Protein AF-A0A965VTI0-F1 (afdb_monomer)

Solvent-accessible surface area (backbone atoms only — not comparable to full-atom values): 6064 Å² total; per-residue (Å²): 140,81,87,77,82,78,80,76,79,80,75,78,76,59,44,79,45,72,89,42,70,71,53,34,69,56,39,78,52,67,41,80,48,33,55,53,8,39,20,62,55,63,72,42,64,60,92,58,53,39,85,72,47,49,46,70,43,72,43,95,88,67,45,79,41,38,29,42,35,29,43,39,95,89,46,78,34,48,21,36,52,74,44,33,38,37,64,101,55,35,27,32,46,36,31,49,40,98,86,63,65,20,37,20,91

Sequence (105 aa):
MLWGTLFAQARTQPEMLFVTKENCALIRGYSKHDIAGVSREFNLPVSKIRYVRAEWGRGQEGFEQCNLVFSTPQGNKSCKVFNIMKDEFVFAFAVPIPGNHAICN

Mean predicted aligned error: 8.3 Å

Foldseek 3Di:
DDDDDDPPPPQDFWDKDDFDQVLQQQADEEDPLQLVQQCVQVVHPSVQKAWDGWHFDAAPVRDTFIWTWIQGPVGIAIFTFDIWTDDVGIYTYTAHRPPRGGGRD

pLDDT: mean 79.96, std 15.98, range [37.59, 96.12]

Structure (mmCIF, N/CA/C/O backbone):
data_AF-A0A965VTI0-F1
#
_entry.id   AF-A0A965VTI0-F1
#
loop_
_atom_site.group_PDB
_atom_site.id
_atom_site.type_symbol
_atom_site.label_atom_id
_atom_site.label_alt_id
_atom_site.label_comp_id
_atom_site.label_asym_id
_atom_site.label_entity_id
_atom_site.label_seq_id
_atom_site.pdbx_PDB_ins_code
_atom_site.Cartn_x
_atom_site.Cartn_y
_atom_site.Cartn_z
_atom_site.occupancy
_atom_site.B_iso_or_equiv
_atom_site.auth_seq_id
_atom_site.auth_comp_id
_atom_site.auth_asym_id
_atom_site.auth_atom_id
_atom_site.pdbx_PDB_model_num
ATOM 1 N N . MET A 1 1 ? 0.622 -51.577 -10.587 1.00 38.12 1 MET A N 1
ATOM 2 C CA . MET A 1 1 ? 1.499 -50.430 -10.268 1.00 38.12 1 MET A CA 1
ATOM 3 C C . MET A 1 1 ? 1.250 -49.362 -11.322 1.00 38.12 1 MET A C 1
ATOM 5 O O . MET A 1 1 ? 1.643 -49.568 -12.458 1.00 38.12 1 MET A O 1
ATOM 9 N N . LEU A 1 2 ? 0.527 -48.289 -10.997 1.00 40.19 2 LEU A N 1
ATOM 10 C CA . LEU A 1 2 ? 0.332 -47.141 -11.890 1.00 40.19 2 LEU A CA 1
ATOM 11 C C . LEU A 1 2 ? 0.715 -45.896 -11.094 1.00 40.19 2 LEU A C 1
ATOM 13 O O . LEU A 1 2 ? -0.008 -45.478 -10.194 1.00 40.19 2 LEU A O 1
ATOM 17 N N . TRP A 1 3 ? 1.908 -45.378 -11.369 1.00 47.22 3 TRP A N 1
ATOM 18 C CA . TRP A 1 3 ? 2.354 -44.086 -10.866 1.00 47.22 3 TRP A CA 1
ATOM 19 C C . TRP A 1 3 ? 1.666 -43.002 -11.696 1.00 47.22 3 TRP A C 1
ATOM 21 O O . TRP A 1 3 ? 1.951 -42.851 -12.880 1.00 47.22 3 TRP A O 1
ATOM 31 N N . GLY A 1 4 ? 0.729 -42.284 -11.079 1.00 48.50 4 GLY A N 1
ATOM 32 C CA . GLY A 1 4 ? 0.181 -41.054 -11.637 1.00 48.50 4 GLY A CA 1
ATOM 33 C C . GLY A 1 4 ? 1.209 -39.938 -11.495 1.00 48.50 4 GLY A C 1
ATOM 34 O O . GLY A 1 4 ? 1.619 -39.599 -10.386 1.00 48.50 4 GLY A O 1
ATOM 35 N N . THR A 1 5 ? 1.651 -39.391 -12.620 1.00 54.75 5 THR A N 1
ATOM 36 C CA . THR A 1 5 ? 2.565 -38.254 -12.698 1.00 54.75 5 THR A CA 1
ATOM 37 C C . THR A 1 5 ? 1.893 -37.023 -12.088 1.00 54.75 5 THR A C 1
ATOM 39 O O . THR A 1 5 ? 0.938 -36.479 -12.640 1.00 54.75 5 THR A O 1
ATOM 42 N N . LEU A 1 6 ? 2.385 -36.578 -10.931 1.00 53.41 6 LEU A N 1
ATOM 43 C CA . LEU A 1 6 ? 2.074 -35.266 -10.371 1.00 53.41 6 LEU A CA 1
ATOM 44 C C . LEU A 1 6 ? 2.698 -34.205 -11.286 1.00 53.41 6 LEU A C 1
ATOM 46 O O . LEU A 1 6 ? 3.910 -34.001 -11.268 1.00 53.41 6 LEU A O 1
ATOM 50 N N . PHE A 1 7 ? 1.878 -33.530 -12.093 1.00 54.50 7 PHE A N 1
ATOM 51 C CA . PHE A 1 7 ? 2.284 -32.286 -12.739 1.00 54.50 7 PHE A CA 1
ATOM 52 C C . PHE A 1 7 ? 2.520 -31.240 -11.644 1.00 54.50 7 PHE A C 1
ATOM 54 O O . PHE A 1 7 ? 1.581 -30.653 -11.107 1.00 54.50 7 PHE A O 1
ATOM 61 N N . ALA A 1 8 ? 3.782 -31.025 -11.279 1.00 57.66 8 ALA A N 1
ATOM 62 C CA . ALA A 1 8 ? 4.170 -29.880 -10.474 1.00 57.66 8 ALA A CA 1
ATOM 63 C C . ALA A 1 8 ? 3.987 -28.623 -11.335 1.00 57.66 8 ALA A C 1
ATOM 65 O O . ALA A 1 8 ? 4.790 -28.346 -12.222 1.00 57.66 8 ALA A O 1
ATOM 66 N N . GLN A 1 9 ? 2.904 -27.879 -11.106 1.00 58.34 9 GLN A N 1
ATOM 67 C CA . GLN A 1 9 ? 2.719 -26.562 -11.706 1.00 58.34 9 GLN A CA 1
ATOM 68 C C . GLN A 1 9 ? 3.858 -25.659 -11.217 1.00 58.34 9 GLN A C 1
ATOM 70 O O . GLN A 1 9 ? 3.908 -25.295 -10.039 1.00 58.34 9 GLN A O 1
ATOM 75 N N . ALA A 1 10 ? 4.807 -25.352 -12.104 1.00 59.59 10 ALA A N 1
ATOM 76 C CA . ALA A 1 10 ? 5.904 -24.444 -11.812 1.00 59.59 10 ALA A CA 1
ATOM 77 C C . ALA A 1 10 ? 5.314 -23.066 -11.490 1.00 59.59 10 ALA A C 1
ATOM 79 O O . ALA A 1 10 ? 4.812 -22.374 -12.372 1.00 59.59 10 ALA A O 1
ATOM 80 N N . ARG A 1 11 ? 5.324 -22.681 -10.210 1.00 61.78 11 ARG A N 1
ATOM 81 C CA . ARG A 1 11 ? 4.958 -21.323 -9.803 1.00 61.78 11 ARG A CA 1
ATOM 82 C C . ARG A 1 11 ? 6.022 -20.384 -10.359 1.00 61.78 11 ARG A C 1
ATOM 84 O O . ARG A 1 11 ? 7.182 -20.478 -9.959 1.00 61.78 11 ARG A O 1
ATOM 91 N N . THR A 1 12 ? 5.643 -19.512 -11.286 1.00 67.69 12 THR A N 1
ATOM 92 C CA . THR A 1 12 ? 6.495 -18.403 -11.719 1.00 67.69 12 THR A CA 1
ATOM 93 C C . THR A 1 12 ? 6.874 -17.584 -10.492 1.00 67.69 12 THR A C 1
ATOM 95 O O . THR A 1 12 ? 6.005 -17.218 -9.699 1.00 67.69 12 THR A O 1
ATOM 98 N N . GLN A 1 13 ? 8.170 -17.344 -10.294 1.00 75.88 13 GLN A N 1
ATOM 99 C CA . GLN A 1 13 ? 8.609 -16.468 -9.213 1.00 75.88 13 GLN A CA 1
ATOM 100 C C . GLN A 1 13 ? 8.090 -15.051 -9.491 1.00 75.88 13 GLN A C 1
ATOM 102 O O . GLN A 1 13 ? 8.209 -14.600 -10.632 1.00 75.88 13 GLN A O 1
ATOM 107 N N . PRO A 1 14 ? 7.513 -14.358 -8.494 1.00 82.56 14 PRO A N 1
ATOM 108 C CA . PRO A 1 14 ? 7.063 -12.988 -8.684 1.00 82.56 14 PRO A CA 1
ATOM 109 C C . PRO A 1 14 ? 8.236 -12.085 -9.086 1.00 82.56 14 PRO A C 1
ATOM 111 O O . PRO A 1 14 ? 9.301 -12.122 -8.467 1.00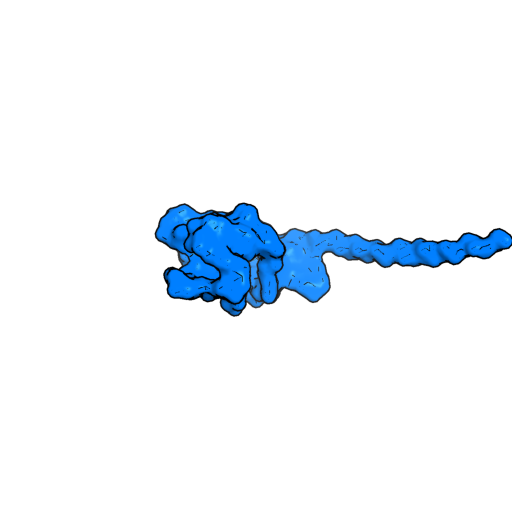 82.56 14 PRO A O 1
ATOM 114 N N . GLU A 1 15 ? 8.032 -11.269 -10.115 1.00 91.38 15 GLU A N 1
ATOM 115 C CA . GLU A 1 15 ? 8.986 -10.264 -10.577 1.00 91.38 15 GLU A CA 1
ATOM 116 C C . GLU A 1 15 ? 9.020 -9.100 -9.581 1.00 91.38 15 GLU A C 1
ATOM 118 O O . GLU A 1 15 ? 7.975 -8.583 -9.181 1.00 91.38 15 GLU A O 1
ATOM 123 N N . MET A 1 16 ? 10.215 -8.668 -9.178 1.00 92.88 16 MET A N 1
ATOM 124 C CA . MET A 1 16 ? 10.373 -7.463 -8.368 1.00 92.88 16 MET A CA 1
ATOM 125 C C . MET A 1 16 ? 10.458 -6.238 -9.281 1.00 92.88 16 MET A C 1
ATOM 127 O O . MET A 1 16 ? 11.367 -6.130 -10.101 1.00 92.88 16 MET A O 1
ATOM 131 N N . LEU A 1 17 ? 9.528 -5.301 -9.117 1.00 92.88 17 LEU A N 1
ATOM 132 C CA . LEU A 1 17 ? 9.509 -4.033 -9.838 1.00 92.88 17 LEU A CA 1
ATOM 133 C C . LEU A 1 17 ? 10.168 -2.928 -9.009 1.00 92.88 17 LEU A C 1
ATOM 135 O O . LEU A 1 17 ? 9.988 -2.845 -7.791 1.00 92.88 17 LEU A O 1
ATOM 139 N N . PHE A 1 18 ? 10.867 -2.016 -9.687 1.00 91.75 18 PHE A N 1
ATOM 140 C CA . PHE A 1 18 ? 11.363 -0.791 -9.060 1.00 91.75 18 PHE A CA 1
ATOM 141 C C . PHE A 1 18 ? 10.206 0.062 -8.528 1.00 91.75 18 PHE A C 1
ATOM 143 O O . PHE A 1 18 ? 9.163 0.192 -9.175 1.00 91.75 18 PHE A O 1
ATOM 150 N N . VAL A 1 19 ? 10.407 0.700 -7.373 1.00 91.00 19 VAL A N 1
ATOM 151 C CA . VAL A 1 19 ? 9.428 1.625 -6.787 1.00 91.00 19 VAL A CA 1
ATOM 152 C C . VAL A 1 19 ? 9.478 2.959 -7.534 1.00 91.00 19 VAL A C 1
ATOM 154 O O . VAL A 1 19 ? 10.189 3.883 -7.150 1.00 91.00 19 VAL A O 1
ATOM 157 N N . THR A 1 20 ? 8.717 3.050 -8.623 1.00 94.12 20 THR A N 1
ATOM 158 C CA . THR A 1 20 ? 8.502 4.282 -9.396 1.00 94.12 20 THR A CA 1
ATOM 159 C C . THR A 1 20 ? 7.045 4.724 -9.309 1.00 94.12 20 THR A C 1
ATOM 161 O O . THR A 1 20 ? 6.176 3.970 -8.856 1.00 94.12 20 THR A O 1
ATOM 164 N N . LYS A 1 21 ? 6.754 5.945 -9.769 1.00 94.50 21 LYS A N 1
ATOM 165 C CA . LYS A 1 21 ? 5.388 6.474 -9.831 1.00 94.50 21 LYS A CA 1
ATOM 166 C C . LYS A 1 21 ? 4.476 5.597 -10.688 1.00 94.50 21 LYS A C 1
ATOM 168 O O . LYS A 1 21 ? 3.344 5.318 -10.297 1.00 94.50 21 LYS A O 1
ATOM 173 N N . GLU A 1 22 ? 4.986 5.133 -11.820 1.00 96.12 22 GLU A N 1
ATOM 174 C CA . GLU A 1 22 ? 4.269 4.294 -12.778 1.00 96.12 22 GLU A CA 1
ATOM 175 C C . GLU A 1 22 ? 3.938 2.939 -12.150 1.00 96.12 22 GLU A C 1
ATOM 177 O O . GLU A 1 22 ? 2.779 2.529 -12.144 1.00 96.12 22 GLU A O 1
ATOM 182 N N . ASN A 1 23 ? 4.927 2.283 -11.533 1.00 95.81 23 ASN A N 1
ATOM 183 C CA . ASN A 1 23 ? 4.723 0.983 -10.896 1.00 95.81 23 ASN A CA 1
ATOM 184 C C . ASN A 1 23 ? 3.832 1.079 -9.649 1.00 95.81 23 ASN A C 1
ATOM 186 O O . ASN A 1 23 ? 3.034 0.178 -9.395 1.00 95.81 23 ASN A O 1
ATOM 190 N N . CYS A 1 24 ? 3.889 2.188 -8.905 1.00 95.06 24 CYS A N 1
ATOM 191 C CA . CYS A 1 24 ? 2.999 2.439 -7.771 1.00 95.06 24 CYS A CA 1
ATOM 192 C C . CYS A 1 24 ? 1.516 2.416 -8.182 1.00 95.06 24 CYS A C 1
ATOM 194 O O . CYS A 1 24 ? 0.677 1.847 -7.484 1.00 95.06 24 CYS A O 1
ATOM 196 N N . ALA A 1 25 ? 1.193 2.977 -9.352 1.00 95.44 25 ALA A N 1
ATOM 197 C CA . ALA A 1 25 ? -0.169 3.005 -9.882 1.00 95.44 25 ALA A CA 1
ATOM 198 C C . ALA A 1 25 ? -0.689 1.622 -10.320 1.00 95.44 25 ALA A C 1
ATOM 200 O O . ALA A 1 25 ? -1.899 1.449 -10.507 1.00 95.44 25 ALA A O 1
ATOM 201 N N . LEU A 1 26 ? 0.196 0.631 -10.479 1.00 95.25 26 LEU A N 1
ATOM 202 C CA . LEU A 1 26 ? -0.174 -0.742 -10.828 1.00 95.25 26 LEU A CA 1
ATOM 203 C C . LEU A 1 26 ? -0.615 -1.561 -9.616 1.00 95.25 26 LEU A C 1
ATOM 205 O O . LEU A 1 26 ? -1.334 -2.538 -9.796 1.00 95.25 26 LEU A O 1
ATOM 209 N N . ILE A 1 27 ? -0.236 -1.163 -8.399 1.00 94.69 27 ILE A N 1
ATOM 210 C CA . ILE A 1 27 ? -0.555 -1.905 -7.179 1.00 94.69 27 ILE A CA 1
ATOM 211 C C . ILE A 1 27 ? -2.079 -2.029 -7.023 1.00 94.69 27 ILE A C 1
ATOM 213 O O . ILE A 1 27 ? -2.831 -1.056 -7.142 1.00 94.69 27 ILE A O 1
ATOM 217 N N . ARG A 1 28 ? -2.541 -3.254 -6.766 1.00 92.19 28 ARG A N 1
ATOM 218 C CA . ARG A 1 28 ? -3.954 -3.591 -6.521 1.00 92.19 28 ARG A CA 1
ATOM 219 C C . ARG A 1 28 ? -4.195 -4.191 -5.145 1.00 92.19 28 ARG A C 1
ATOM 221 O O . ARG A 1 28 ? -5.345 -4.372 -4.757 1.00 92.19 28 ARG A O 1
ATOM 228 N N . GLY A 1 29 ? -3.133 -4.481 -4.405 1.00 90.06 29 GLY A N 1
ATOM 229 C CA . GLY A 1 29 ? -3.245 -5.075 -3.089 1.00 90.06 29 GLY A CA 1
ATOM 230 C C . GLY A 1 29 ? -1.977 -4.950 -2.266 1.00 90.06 29 GLY A C 1
ATOM 231 O O . GLY A 1 29 ? -1.045 -4.216 -2.593 1.00 90.06 29 GLY A O 1
ATOM 232 N N . TYR A 1 30 ? -1.991 -5.680 -1.166 1.00 87.69 30 TYR A N 1
ATOM 233 C CA . TYR A 1 30 ? -1.016 -5.617 -0.094 1.00 87.69 30 TYR A CA 1
ATOM 234 C C . TYR A 1 30 ? -0.722 -7.040 0.385 1.00 87.69 30 TYR A C 1
ATOM 236 O O . TYR A 1 30 ? -1.515 -7.963 0.176 1.00 87.69 30 TYR A O 1
ATOM 244 N N . SER A 1 31 ? 0.417 -7.224 1.032 1.00 82.25 31 SER A N 1
ATOM 245 C CA . SER A 1 31 ? 0.770 -8.466 1.704 1.00 82.25 31 SER A CA 1
ATOM 246 C C . SER A 1 31 ? -0.073 -8.659 2.964 1.00 82.25 31 SER A C 1
ATOM 248 O O . SER A 1 31 ? -0.344 -7.715 3.700 1.00 82.25 31 SER A O 1
ATOM 250 N N . LYS A 1 32 ? -0.403 -9.909 3.314 1.00 76.56 32 LYS A N 1
ATOM 251 C CA . LYS A 1 32 ? -1.055 -10.241 4.600 1.00 76.56 32 LYS A CA 1
ATOM 252 C C . LYS A 1 32 ? -0.333 -9.654 5.827 1.00 76.56 32 LYS A C 1
ATOM 254 O O . LYS A 1 32 ? -0.959 -9.452 6.864 1.00 76.56 32 LYS A O 1
ATOM 259 N N . HIS A 1 33 ? 0.971 -9.406 5.715 1.00 79.88 33 HIS A N 1
ATOM 260 C CA . HIS A 1 33 ? 1.782 -8.815 6.777 1.00 79.88 33 HIS A CA 1
ATOM 261 C C . HIS A 1 33 ? 1.513 -7.313 6.938 1.00 79.88 33 HIS A C 1
ATOM 263 O O . HIS A 1 33 ? 1.462 -6.829 8.064 1.00 79.88 33 HIS A O 1
ATOM 269 N N . ASP A 1 34 ? 1.195 -6.601 5.854 1.00 82.50 34 ASP A N 1
ATOM 270 C CA . ASP A 1 34 ? 0.942 -5.159 5.903 1.00 82.50 34 ASP A CA 1
ATOM 271 C C . ASP A 1 34 ? -0.284 -4.845 6.780 1.00 82.50 34 ASP A C 1
ATOM 273 O O . ASP A 1 34 ? -0.210 -4.015 7.685 1.00 82.50 34 ASP A O 1
ATOM 277 N N . ILE A 1 35 ? -1.405 -5.560 6.592 1.00 84.50 35 ILE A N 1
ATOM 278 C CA . ILE A 1 35 ? -2.624 -5.338 7.395 1.00 84.50 35 ILE A CA 1
ATOM 279 C C . ILE A 1 35 ? -2.457 -5.758 8.858 1.00 84.50 35 ILE A C 1
ATOM 281 O O . ILE A 1 35 ? -3.026 -5.126 9.750 1.00 84.50 35 ILE A O 1
ATOM 285 N N . ALA A 1 36 ? -1.667 -6.805 9.117 1.00 84.56 36 ALA A N 1
ATOM 286 C CA . ALA A 1 36 ? -1.339 -7.238 10.471 1.00 84.56 36 ALA A CA 1
ATOM 287 C C . ALA A 1 36 ? -0.494 -6.182 11.191 1.00 84.56 36 ALA A C 1
ATOM 289 O O . ALA A 1 36 ? -0.719 -5.908 12.368 1.00 84.56 36 ALA A O 1
ATOM 290 N N . GLY A 1 37 ? 0.435 -5.543 10.482 1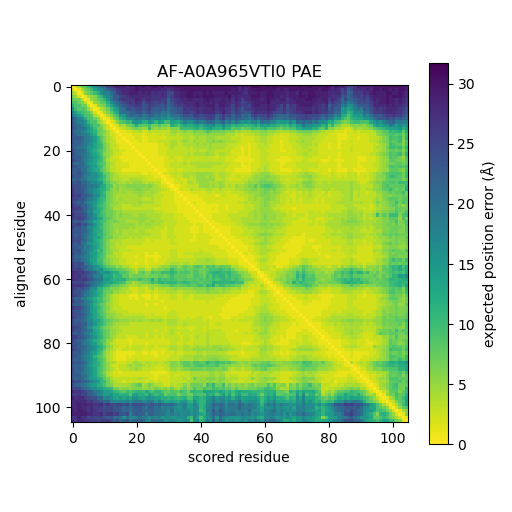.00 81.19 37 GLY A N 1
ATOM 291 C CA . GLY A 1 37 ? 1.153 -4.390 10.993 1.00 81.19 37 GLY A CA 1
ATOM 292 C C . GLY A 1 37 ? 0.216 -3.231 11.343 1.00 81.19 37 GLY A C 1
ATOM 293 O O . GLY A 1 37 ? 0.197 -2.809 12.498 1.00 81.19 37 GLY A O 1
ATOM 294 N N . VAL A 1 38 ? -0.625 -2.772 10.401 1.00 80.31 38 VAL A N 1
ATOM 295 C CA . VAL A 1 38 ? -1.596 -1.684 10.663 1.00 80.31 38 VAL A CA 1
ATOM 296 C C . VAL A 1 38 ? -2.458 -2.008 11.891 1.00 80.31 38 VAL A C 1
ATOM 298 O O . VAL A 1 38 ? -2.664 -1.161 12.755 1.00 80.31 38 VAL A O 1
ATOM 301 N N . SER A 1 39 ? -2.930 -3.250 12.007 1.00 85.94 39 SER A N 1
ATOM 302 C CA . SER A 1 39 ? -3.698 -3.718 13.164 1.00 85.94 39 SER A CA 1
ATOM 303 C C . SER A 1 39 ? -2.942 -3.560 14.482 1.00 85.94 39 SER A C 1
ATOM 305 O O . SER A 1 39 ? -3.501 -3.014 15.435 1.00 85.94 39 SER A O 1
ATOM 307 N N . ARG A 1 40 ? -1.677 -3.993 14.527 1.00 85.25 40 ARG A N 1
ATOM 308 C CA . ARG A 1 40 ? -0.838 -3.922 15.729 1.00 85.25 40 ARG A CA 1
ATOM 309 C C . ARG A 1 40 ? -0.528 -2.489 16.132 1.00 85.25 40 ARG A C 1
ATOM 311 O O . ARG A 1 40 ? -0.673 -2.162 17.303 1.00 85.25 40 ARG A O 1
ATOM 318 N N . GLU A 1 41 ? -0.153 -1.644 15.180 1.00 80.69 41 GLU A N 1
ATOM 319 C CA . GLU A 1 41 ? 0.268 -0.278 15.493 1.00 80.69 41 GLU A CA 1
ATOM 320 C C . GLU A 1 41 ? -0.863 0.581 16.045 1.00 80.69 41 GLU A C 1
ATOM 322 O O . GLU A 1 41 ? -0.712 1.280 17.042 1.00 80.69 41 GLU A O 1
ATOM 327 N N . PHE A 1 42 ? -2.019 0.530 15.387 1.00 78.06 42 PHE A N 1
ATOM 328 C CA . PHE A 1 42 ? -3.155 1.364 15.765 1.00 78.06 42 PHE A CA 1
ATOM 329 C C . PHE A 1 42 ? -4.038 0.722 16.831 1.00 78.06 42 PHE A C 1
ATOM 331 O O . PHE A 1 42 ? -5.056 1.310 17.206 1.00 78.06 42 PHE A O 1
ATOM 338 N N . ASN A 1 43 ? -3.677 -0.482 17.294 1.00 87.12 43 ASN A N 1
ATOM 339 C CA . ASN A 1 43 ? -4.477 -1.301 18.196 1.00 87.12 43 ASN A CA 1
ATOM 340 C C . ASN A 1 43 ? -5.925 -1.468 17.687 1.00 87.12 43 ASN A C 1
ATOM 342 O O . ASN A 1 43 ? -6.904 -1.183 18.381 1.00 87.12 43 ASN A O 1
ATOM 346 N N . LEU A 1 44 ? -6.057 -1.877 16.423 1.00 87.25 44 LEU A N 1
ATOM 347 C CA . LEU A 1 44 ? -7.337 -2.039 15.735 1.00 87.25 44 LEU A CA 1
ATOM 348 C C . LEU A 1 44 ? -7.527 -3.484 15.279 1.00 87.25 44 LEU A C 1
ATOM 350 O O . LEU A 1 44 ? -6.586 -4.080 14.762 1.00 87.25 44 LEU A O 1
ATOM 354 N N . PRO A 1 45 ? -8.739 -4.054 15.358 1.00 92.50 45 PRO A N 1
ATOM 355 C CA . PRO A 1 45 ? -8.996 -5.361 14.768 1.00 92.50 45 PRO A CA 1
ATOM 356 C C . PRO A 1 45 ? -8.891 -5.289 13.237 1.00 92.50 45 PRO A C 1
ATOM 358 O O . PRO A 1 45 ? -9.400 -4.353 12.616 1.00 92.50 45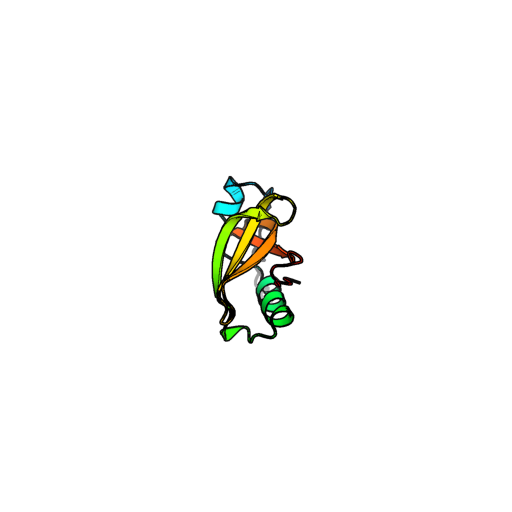 PRO A O 1
ATOM 361 N N . VAL A 1 46 ? -8.297 -6.319 12.621 1.00 90.69 46 VAL A N 1
ATOM 362 C CA . VAL A 1 46 ? -8.130 -6.439 11.156 1.00 90.69 46 VAL A CA 1
ATOM 363 C C . VAL A 1 46 ? -9.442 -6.205 10.398 1.00 90.69 46 VAL A C 1
ATOM 365 O O . VAL A 1 46 ? -9.449 -5.552 9.361 1.00 90.69 46 VAL A O 1
ATOM 368 N N . SER A 1 47 ? -10.579 -6.643 10.949 1.00 94.06 47 SER A N 1
ATOM 369 C CA . SER A 1 47 ? -11.913 -6.458 10.353 1.00 94.06 47 SER A CA 1
ATOM 370 C C . SER A 1 47 ? -12.358 -4.994 10.207 1.00 94.06 47 SER A C 1
ATOM 372 O O . SER A 1 47 ? -13.319 -4.710 9.489 1.00 94.06 47 SER A O 1
ATOM 374 N N . LYS A 1 48 ? -11.688 -4.055 10.882 1.00 94.50 48 LYS A N 1
AT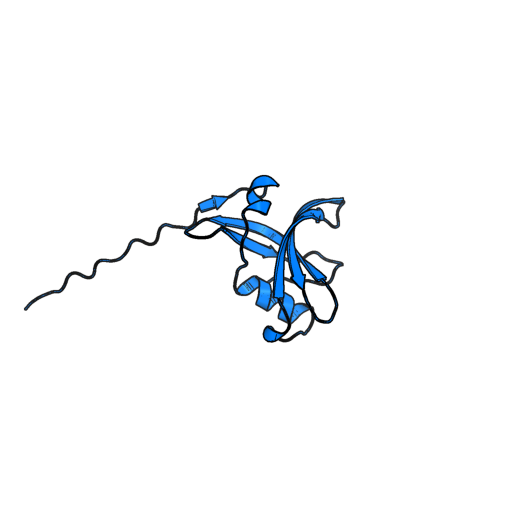OM 375 C CA . LYS A 1 48 ? -11.943 -2.609 10.801 1.00 94.50 48 LYS A CA 1
ATOM 376 C C . LYS A 1 48 ? -10.951 -1.876 9.897 1.00 94.50 48 LYS A C 1
ATOM 378 O O . LYS A 1 48 ? -11.073 -0.663 9.753 1.00 94.50 48 LYS A O 1
ATOM 383 N N . ILE A 1 49 ? -9.999 -2.583 9.292 1.00 90.81 49 ILE A N 1
ATOM 384 C CA . ILE A 1 49 ? -8.989 -2.011 8.403 1.00 90.81 49 ILE A CA 1
ATOM 385 C C . ILE A 1 49 ? -9.352 -2.369 6.967 1.00 90.81 49 ILE A C 1
ATOM 387 O O . ILE A 1 49 ? -9.619 -3.527 6.649 1.00 90.81 49 ILE A O 1
ATOM 391 N N . ARG A 1 50 ? -9.379 -1.370 6.085 1.00 92.81 50 ARG A N 1
ATOM 392 C CA . ARG A 1 50 ? -9.680 -1.568 4.663 1.00 92.81 50 ARG A CA 1
ATOM 393 C C . ARG A 1 50 ? -8.601 -0.939 3.812 1.00 92.81 50 ARG A C 1
ATOM 395 O O . ARG A 1 50 ? -8.317 0.243 3.967 1.00 92.81 50 ARG A O 1
ATOM 402 N N . TYR A 1 51 ? -8.034 -1.703 2.891 1.00 92.06 51 TYR A N 1
ATOM 403 C CA . TYR A 1 51 ? -7.194 -1.125 1.851 1.00 92.06 51 TYR A CA 1
ATOM 404 C C . TYR A 1 51 ? -8.026 -0.202 0.961 1.00 92.06 51 TYR A C 1
ATOM 406 O O . TYR A 1 51 ? -9.137 -0.553 0.565 1.00 92.06 51 TYR A O 1
ATOM 414 N N . VAL A 1 52 ? -7.493 0.986 0.690 1.00 92.94 52 VAL A N 1
ATOM 415 C CA . VAL A 1 52 ? -8.141 1.997 -0.147 1.00 92.94 52 VAL A CA 1
ATOM 416 C C . VAL A 1 52 ? -7.465 2.043 -1.506 1.00 92.94 52 VAL A C 1
ATOM 418 O O . VAL A 1 52 ? -8.125 1.875 -2.526 1.00 92.94 52 VAL A O 1
ATOM 421 N N . ARG A 1 53 ? -6.155 2.312 -1.518 1.00 93.31 53 ARG A N 1
ATOM 422 C CA . ARG A 1 53 ? -5.360 2.483 -2.739 1.00 93.31 53 ARG A CA 1
ATOM 423 C C . ARG A 1 53 ? -3.868 2.506 -2.438 1.00 93.31 53 ARG A C 1
ATOM 425 O O . ARG A 1 53 ? -3.465 2.710 -1.294 1.00 93.31 53 ARG A O 1
ATOM 432 N N . ALA A 1 54 ? -3.065 2.382 -3.487 1.00 93.38 54 ALA A N 1
ATOM 433 C CA . ALA A 1 54 ? -1.705 2.893 -3.494 1.00 93.38 54 ALA A CA 1
ATOM 434 C C . ALA A 1 54 ? -1.705 4.338 -4.016 1.00 93.38 54 ALA A C 1
ATOM 436 O O . ALA A 1 54 ? -2.507 4.680 -4.888 1.00 93.38 54 A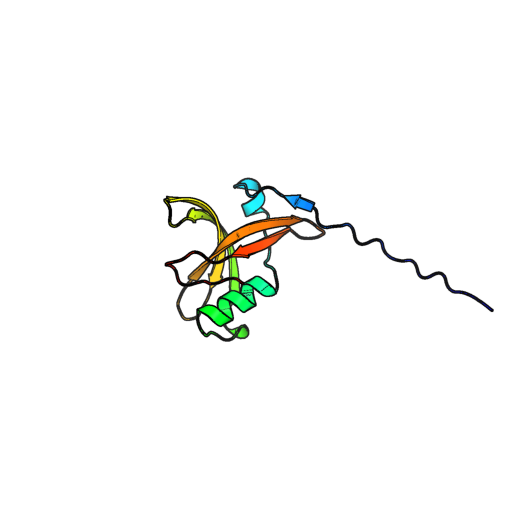LA A O 1
ATOM 437 N N . GLU A 1 55 ? -0.829 5.191 -3.494 1.00 91.88 55 GLU A N 1
ATOM 438 C CA . GLU A 1 55 ? -0.645 6.550 -4.001 1.00 91.88 55 GLU A CA 1
ATOM 439 C C . GLU A 1 55 ? 0.826 6.958 -4.021 1.00 91.88 55 GLU A C 1
ATOM 441 O O . GLU A 1 55 ? 1.578 6.699 -3.081 1.00 91.88 55 GLU A O 1
ATOM 446 N N . TRP A 1 56 ? 1.223 7.627 -5.102 1.00 92.06 56 TRP A N 1
ATOM 447 C CA . TRP A 1 56 ? 2.490 8.341 -5.162 1.00 92.06 56 TRP A CA 1
ATOM 448 C C . TRP A 1 56 ? 2.298 9.724 -4.549 1.00 92.06 56 TRP A C 1
ATOM 450 O O . TRP A 1 56 ? 1.424 10.477 -4.982 1.00 92.06 56 TRP A O 1
ATOM 460 N N . GLY A 1 57 ? 3.098 10.060 -3.547 1.00 87.25 57 GLY A N 1
ATOM 461 C CA . GLY A 1 57 ? 2.978 11.322 -2.829 1.00 87.25 57 GLY A CA 1
ATOM 462 C C . GLY A 1 57 ? 4.255 11.672 -2.085 1.00 87.25 57 GLY A C 1
ATOM 463 O O . GLY A 1 57 ? 5.293 11.044 -2.278 1.00 87.25 57 GLY A O 1
ATOM 464 N N . ARG A 1 58 ? 4.188 12.683 -1.219 1.00 79.44 58 ARG A N 1
ATOM 465 C CA . ARG A 1 58 ? 5.326 13.052 -0.372 1.00 79.44 58 ARG A CA 1
ATOM 466 C C . ARG A 1 58 ? 5.393 12.158 0.861 1.00 79.44 58 ARG A C 1
ATOM 468 O O . ARG A 1 58 ? 4.398 11.970 1.557 1.00 79.44 58 ARG A O 1
ATOM 475 N N . GLY A 1 59 ? 6.580 11.630 1.122 1.00 71.56 59 GLY A N 1
ATOM 476 C CA . GLY A 1 59 ? 6.960 11.037 2.391 1.00 71.56 59 GLY A CA 1
ATOM 477 C C . GLY A 1 59 ? 7.217 12.100 3.453 1.00 71.56 59 GLY A C 1
ATOM 478 O O . GLY A 1 59 ? 7.195 13.302 3.188 1.00 71.56 59 GLY A O 1
ATOM 479 N N . GLN A 1 60 ? 7.486 11.649 4.673 1.00 65.12 60 GLN A N 1
ATOM 480 C CA . GLN A 1 60 ? 7.716 12.540 5.815 1.00 65.12 60 GLN A CA 1
ATOM 481 C C . GLN A 1 60 ? 8.961 13.407 5.682 1.00 65.12 60 GLN A C 1
ATOM 483 O O . GLN A 1 60 ? 8.959 14.552 6.114 1.00 65.12 60 GLN A O 1
ATOM 488 N N . GLU A 1 61 ? 9.997 12.884 5.037 1.00 69.25 61 GLU A N 1
ATOM 489 C CA . GLU A 1 61 ? 11.243 13.610 4.786 1.00 69.25 61 GLU A CA 1
ATOM 490 C C . GLU A 1 61 ? 11.136 14.556 3.573 1.00 69.25 61 GLU A C 1
ATOM 492 O O . GLU A 1 61 ? 12.127 15.116 3.120 1.00 69.25 61 GLU A O 1
ATOM 497 N N . GLY A 1 62 ? 9.933 14.738 3.014 1.00 73.12 62 GLY A N 1
ATOM 498 C CA . GLY A 1 62 ? 9.679 15.620 1.873 1.00 73.12 62 GLY A CA 1
ATOM 499 C C . GLY A 1 62 ? 10.005 15.013 0.506 1.00 73.12 62 GLY A C 1
ATOM 500 O O . GLY A 1 62 ? 9.652 15.608 -0.513 1.00 73.12 62 GLY A O 1
ATOM 501 N N . PHE A 1 63 ? 10.612 13.824 0.466 1.00 80.81 63 PHE A N 1
ATOM 502 C CA . PHE A 1 63 ? 10.872 13.084 -0.769 1.00 80.81 63 PHE A CA 1
ATOM 503 C C . PHE A 1 63 ? 9.605 12.447 -1.334 1.00 80.81 63 PHE A C 1
ATOM 505 O O . PHE A 1 63 ? 8.676 12.113 -0.599 1.00 80.81 63 PHE A O 1
ATOM 512 N N . GLU A 1 64 ? 9.565 12.252 -2.647 1.00 87.50 64 GLU A N 1
ATOM 513 C CA . GLU A 1 64 ? 8.495 11.483 -3.272 1.00 87.50 64 GLU A CA 1
ATOM 514 C C . GLU A 1 64 ? 8.625 9.990 -2.952 1.00 87.50 64 GLU A C 1
ATOM 516 O O . GLU A 1 64 ? 9.723 9.435 -2.935 1.00 87.50 64 GLU A O 1
ATOM 521 N N . GLN A 1 65 ? 7.496 9.332 -2.698 1.00 89.38 65 GLN A N 1
ATOM 522 C CA . GLN A 1 65 ? 7.441 7.901 -2.427 1.00 89.38 65 GLN A CA 1
ATOM 523 C C . GLN A 1 65 ? 6.072 7.302 -2.761 1.00 89.38 65 GLN A C 1
ATOM 525 O O . GLN A 1 65 ? 5.048 7.990 -2.779 1.00 89.38 65 GLN A O 1
ATOM 530 N N . CYS A 1 66 ? 6.052 5.984 -2.949 1.00 91.50 66 CYS A N 1
ATOM 531 C CA . CYS A 1 66 ? 4.825 5.206 -3.048 1.00 91.50 66 CYS A CA 1
ATOM 532 C C . CYS A 1 66 ? 4.323 4.798 -1.656 1.00 91.50 66 CYS A C 1
ATOM 534 O O . CYS A 1 66 ? 5.100 4.334 -0.818 1.00 91.50 66 CYS A O 1
ATOM 536 N N . ASN A 1 67 ? 3.018 4.931 -1.426 1.00 89.81 67 ASN A N 1
ATOM 537 C CA . ASN A 1 67 ? 2.357 4.606 -0.167 1.00 89.81 67 ASN A CA 1
ATOM 538 C C . ASN A 1 67 ? 1.168 3.674 -0.385 1.00 89.81 67 ASN A C 1
ATOM 540 O O . ASN A 1 67 ? 0.446 3.822 -1.366 1.00 89.81 67 ASN A O 1
ATOM 544 N N . LEU A 1 68 ? 0.901 2.785 0.569 1.00 91.19 68 LEU A N 1
ATOM 545 C CA . LEU A 1 68 ? -0.383 2.100 0.703 1.00 91.19 68 LEU A CA 1
ATOM 546 C C . LEU A 1 68 ? -1.254 2.834 1.711 1.00 91.19 68 LEU A C 1
ATOM 548 O O . LEU A 1 68 ? -0.818 3.067 2.836 1.00 91.19 68 LEU A O 1
ATOM 552 N N . VAL A 1 69 ? -2.482 3.158 1.317 1.00 89.69 69 VAL A N 1
ATOM 553 C CA . VAL A 1 69 ? -3.464 3.853 2.150 1.00 89.69 69 VAL A CA 1
ATOM 554 C C . VAL A 1 69 ? -4.505 2.863 2.652 1.00 89.69 69 VAL A C 1
ATOM 556 O O . VAL A 1 69 ? -5.170 2.178 1.869 1.00 89.69 69 VAL A O 1
ATOM 559 N N . PHE A 1 70 ? -4.689 2.842 3.966 1.00 89.88 70 PHE A N 1
ATOM 560 C CA . PHE A 1 70 ? -5.678 2.036 4.663 1.00 89.88 70 PHE A CA 1
ATOM 561 C C . PHE A 1 70 ? -6.675 2.937 5.389 1.00 89.88 70 PHE A C 1
ATOM 563 O O . PHE A 1 70 ? -6.294 3.848 6.121 1.00 89.88 70 PHE A O 1
ATOM 570 N N . SER A 1 71 ? -7.964 2.673 5.211 1.00 91.44 71 SER A N 1
ATOM 571 C CA . SER A 1 71 ? -9.034 3.303 5.972 1.00 91.44 71 SER A CA 1
ATOM 572 C C . SER A 1 71 ? -9.206 2.577 7.300 1.00 91.44 71 SER A C 1
ATOM 574 O O . SER A 1 71 ? -9.267 1.343 7.346 1.00 91.44 71 SER A O 1
ATOM 576 N N . THR A 1 72 ? -9.289 3.355 8.376 1.00 89.94 72 THR A N 1
ATOM 577 C CA . THR A 1 72 ? -9.496 2.869 9.741 1.00 89.94 72 THR A CA 1
ATOM 578 C C . THR A 1 72 ? -10.522 3.745 10.472 1.00 89.94 72 THR A C 1
ATOM 580 O O . THR A 1 72 ? -10.771 4.874 10.039 1.00 89.94 72 THR A O 1
ATOM 583 N N . PRO A 1 73 ? -11.079 3.303 11.619 1.00 90.81 73 PRO A N 1
ATOM 584 C CA . PRO A 1 73 ? -11.929 4.151 12.460 1.00 90.81 73 PRO A CA 1
ATOM 585 C C . PRO A 1 73 ? -11.234 5.422 12.973 1.00 90.81 73 PRO A C 1
ATOM 587 O O . PRO A 1 73 ? -11.905 6.372 13.354 1.00 90.81 73 PRO A O 1
ATOM 590 N N . GLN A 1 74 ? -9.898 5.449 12.974 1.00 86.81 74 GLN A N 1
ATOM 591 C CA . GLN A 1 74 ? -9.075 6.579 13.415 1.00 86.81 74 GLN A CA 1
ATOM 592 C C . GLN A 1 74 ? -8.575 7.438 12.233 1.00 86.81 74 GLN A C 1
ATOM 594 O O . GLN A 1 74 ? -7.579 8.154 12.354 1.00 86.81 74 GLN A O 1
ATOM 599 N N . GLY A 1 75 ? -9.214 7.321 11.065 1.00 87.06 75 GLY A N 1
ATOM 600 C CA . GLY A 1 75 ? -8.824 8.004 9.830 1.00 87.06 75 GLY A CA 1
ATOM 601 C C . GLY A 1 75 ? -7.915 7.172 8.923 1.00 87.06 75 GLY A C 1
ATOM 602 O O . GLY A 1 75 ? -7.603 6.013 9.207 1.00 87.06 75 GLY A O 1
ATOM 603 N N . ASN A 1 76 ? -7.513 7.760 7.796 1.00 88.06 76 ASN A N 1
ATOM 604 C CA . ASN A 1 76 ? -6.665 7.092 6.810 1.00 88.06 76 ASN A CA 1
ATOM 605 C C . ASN A 1 76 ? -5.212 7.036 7.270 1.00 88.06 76 ASN A C 1
ATOM 607 O O . ASN A 1 76 ? -4.669 8.030 7.752 1.00 88.06 76 ASN A O 1
ATOM 611 N N . LYS A 1 77 ? -4.594 5.873 7.087 1.00 85.00 77 LYS A N 1
ATOM 612 C CA . LYS A 1 77 ? -3.249 5.541 7.545 1.00 85.00 77 LYS A CA 1
ATOM 613 C C . LYS A 1 77 ? -2.406 5.094 6.356 1.00 85.00 77 LYS A C 1
ATOM 615 O O . LYS A 1 77 ? -2.898 4.328 5.530 1.00 85.00 77 LYS A O 1
ATOM 620 N N . SER A 1 78 ? -1.164 5.562 6.275 1.00 83.44 78 SER A N 1
ATOM 621 C CA . SER A 1 78 ? -0.294 5.330 5.115 1.00 83.44 78 SER A CA 1
ATOM 622 C C . SER A 1 78 ? 0.977 4.575 5.502 1.00 83.44 78 SER A C 1
ATOM 624 O O . SER A 1 78 ? 1.649 4.967 6.453 1.00 83.44 78 SER A O 1
ATOM 626 N N . CYS A 1 79 ? 1.326 3.532 4.745 1.00 84.81 79 CYS A N 1
ATOM 627 C CA . CYS A 1 79 ? 2.585 2.784 4.870 1.00 84.81 79 CYS A CA 1
ATOM 628 C C . CYS A 1 79 ? 3.446 2.967 3.612 1.00 84.81 79 CYS A C 1
ATOM 630 O O . CYS A 1 79 ? 2.915 2.941 2.503 1.00 84.81 79 CYS A O 1
ATOM 632 N N . LYS A 1 80 ? 4.765 3.119 3.759 1.00 86.69 80 LYS A N 1
ATOM 633 C CA . LYS A 1 80 ? 5.706 3.302 2.642 1.00 86.69 80 LYS A CA 1
ATOM 634 C C . LYS A 1 80 ? 5.958 1.976 1.946 1.00 86.69 80 LYS A C 1
ATOM 636 O O . LYS A 1 80 ? 6.327 1.005 2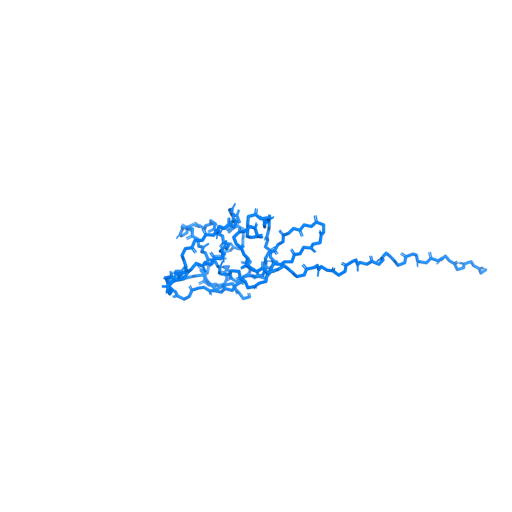.591 1.00 86.69 80 LYS A O 1
ATOM 641 N N . VAL A 1 81 ? 5.847 1.948 0.627 1.00 89.06 81 VAL A N 1
ATOM 642 C CA . VAL A 1 81 ? 6.192 0.770 -0.174 1.00 89.06 81 VAL A CA 1
ATOM 643 C C . VAL A 1 81 ? 7.710 0.634 -0.284 1.00 89.06 81 VAL A C 1
ATOM 645 O O . VAL A 1 81 ? 8.398 1.600 -0.612 1.00 89.06 81 VAL A O 1
ATOM 648 N N . PHE A 1 82 ? 8.221 -0.570 -0.028 1.00 84.56 82 PHE A N 1
ATOM 649 C CA . PHE A 1 82 ? 9.636 -0.915 -0.203 1.00 84.56 82 PHE A CA 1
ATOM 650 C C . PHE A 1 82 ? 9.870 -1.765 -1.442 1.00 84.56 82 PHE A C 1
ATOM 652 O O . PHE A 1 82 ? 10.789 -1.490 -2.204 1.00 84.56 82 PHE A O 1
ATOM 659 N N . ASN A 1 83 ? 9.013 -2.761 -1.654 1.00 88.38 83 ASN A N 1
ATOM 660 C CA . ASN A 1 83 ? 9.089 -3.655 -2.800 1.00 88.38 83 ASN A CA 1
ATOM 661 C C . ASN A 1 83 ? 7.725 -3.718 -3.471 1.00 88.38 83 ASN A C 1
ATOM 663 O O . ASN A 1 83 ? 6.702 -3.794 -2.786 1.00 88.38 83 ASN A O 1
ATOM 667 N N . ILE A 1 84 ? 7.724 -3.731 -4.799 1.00 92.38 84 ILE A N 1
ATOM 668 C CA . ILE A 1 84 ? 6.548 -4.046 -5.603 1.00 92.38 84 ILE A CA 1
ATOM 669 C C . ILE A 1 84 ? 6.809 -5.402 -6.243 1.00 92.38 84 ILE A C 1
ATOM 671 O O . ILE A 1 84 ? 7.832 -5.592 -6.894 1.00 92.38 84 ILE A O 1
ATOM 675 N N . MET A 1 85 ? 5.893 -6.338 -6.043 1.00 91.88 85 MET A N 1
ATOM 676 C CA . MET A 1 85 ? 5.937 -7.659 -6.649 1.00 91.88 85 MET A CA 1
ATOM 677 C C . MET A 1 85 ? 4.864 -7.754 -7.719 1.00 91.88 85 MET A C 1
ATOM 679 O O . MET A 1 85 ? 3.746 -7.268 -7.533 1.00 91.88 85 MET A O 1
ATOM 683 N N . LYS A 1 86 ? 5.205 -8.409 -8.820 1.00 90.88 86 LYS A N 1
ATOM 684 C CA . LYS A 1 86 ? 4.308 -8.693 -9.928 1.00 90.88 86 LYS A CA 1
ATOM 685 C C . LYS A 1 86 ? 4.310 -10.188 -10.212 1.00 90.88 86 LYS A C 1
ATOM 687 O O . LYS A 1 86 ? 5.324 -10.753 -10.610 1.00 90.88 86 LYS A O 1
ATOM 692 N N . ASP A 1 87 ? 3.157 -10.808 -10.036 1.00 86.88 87 ASP A N 1
ATOM 693 C CA . ASP A 1 87 ? 2.846 -12.135 -10.556 1.00 86.88 87 ASP A CA 1
ATOM 694 C C . ASP A 1 87 ? 1.573 -12.049 -11.423 1.00 86.88 87 ASP A C 1
ATOM 696 O O . ASP A 1 87 ? 1.509 -11.221 -12.336 1.00 86.88 87 ASP A O 1
ATOM 700 N N . GLU A 1 88 ? 0.554 -12.862 -11.144 1.00 86.44 88 GLU A N 1
ATOM 701 C CA . GLU A 1 88 ? -0.802 -12.697 -11.676 1.00 86.44 88 GLU A CA 1
ATOM 702 C C . GLU A 1 88 ? -1.472 -11.400 -11.171 1.00 86.44 88 GLU A C 1
ATOM 704 O O . GLU A 1 88 ? -2.407 -10.898 -11.798 1.00 86.44 88 GLU A O 1
ATOM 709 N N . PHE A 1 89 ? -0.978 -10.820 -10.070 1.00 88.50 89 PHE A N 1
ATOM 710 C CA . PHE A 1 89 ? -1.370 -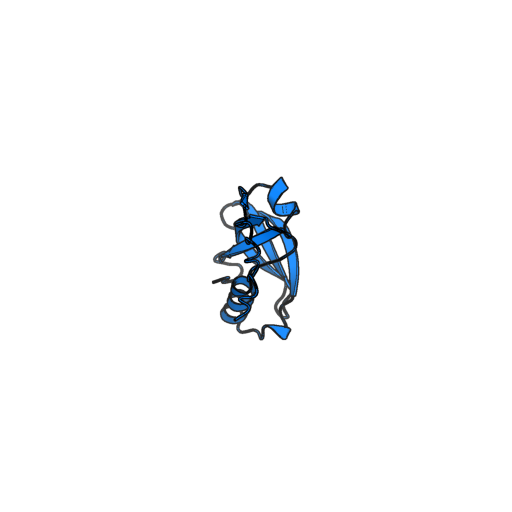9.514 -9.554 1.00 88.50 89 PHE A CA 1
ATOM 711 C C . PHE A 1 89 ? -0.161 -8.671 -9.118 1.00 88.50 89 PHE A C 1
ATOM 713 O O . PHE A 1 89 ? 0.945 -9.165 -8.911 1.00 88.50 89 PHE A O 1
ATOM 720 N N . VAL A 1 90 ? -0.366 -7.355 -8.992 1.00 91.12 90 VAL A N 1
ATOM 721 C CA . VAL A 1 90 ? 0.670 -6.439 -8.495 1.00 91.12 90 VAL A CA 1
ATOM 722 C C . VAL A 1 90 ? 0.349 -6.036 -7.061 1.00 91.12 90 VAL A C 1
ATOM 724 O O . VAL A 1 90 ? -0.686 -5.414 -6.797 1.00 91.12 90 VAL A O 1
ATOM 727 N N . PHE A 1 91 ? 1.251 -6.349 -6.137 1.00 90.94 91 PHE A N 1
ATOM 728 C CA . PHE A 1 91 ? 1.171 -5.943 -4.735 1.00 90.94 91 PHE A CA 1
ATOM 729 C C . PHE A 1 91 ? 2.453 -5.316 -4.252 1.00 90.94 91 PHE A C 1
ATOM 731 O O . PHE A 1 91 ? 3.513 -5.462 -4.852 1.00 90.94 91 PHE A O 1
ATOM 738 N N . ALA A 1 92 ? 2.343 -4.630 -3.127 1.00 88.94 92 ALA A N 1
ATOM 739 C CA . ALA A 1 92 ? 3.491 -4.122 -2.418 1.00 88.94 92 ALA A CA 1
ATOM 740 C C . ALA A 1 92 ? 3.736 -4.888 -1.122 1.00 88.94 92 ALA A C 1
ATOM 742 O O . ALA A 1 92 ? 2.817 -5.439 -0.518 1.00 88.94 92 ALA A O 1
ATOM 743 N N . PHE A 1 93 ? 4.993 -4.846 -0.698 1.00 86.06 93 PHE A N 1
ATOM 744 C CA . PHE A 1 93 ? 5.371 -4.944 0.701 1.00 86.06 93 PHE A CA 1
ATOM 745 C C . PHE A 1 93 ? 5.627 -3.533 1.206 1.00 86.06 93 PHE A C 1
ATOM 747 O O . PHE A 1 93 ? 6.428 -2.793 0.616 1.00 86.06 93 PHE A O 1
ATOM 754 N N . ALA A 1 94 ? 4.936 -3.157 2.275 1.00 81.94 94 ALA A N 1
ATOM 755 C CA . ALA A 1 94 ? 5.042 -1.829 2.840 1.00 81.94 94 ALA A CA 1
ATOM 756 C C . ALA A 1 94 ? 5.570 -1.880 4.268 1.00 81.94 94 ALA A C 1
ATOM 758 O O . ALA A 1 94 ? 5.319 -2.816 5.017 1.00 81.94 94 ALA A O 1
ATOM 759 N N . VAL A 1 95 ? 6.296 -0.836 4.642 1.00 70.62 95 VAL A N 1
ATOM 760 C CA . VAL A 1 95 ? 6.821 -0.647 5.986 1.00 70.62 95 VAL A CA 1
ATOM 761 C C . VAL A 1 95 ? 6.293 0.670 6.569 1.00 70.62 95 VAL A C 1
ATOM 763 O O . VAL A 1 95 ? 5.721 1.502 5.853 1.00 70.62 95 VAL A O 1
ATOM 766 N N . PRO A 1 96 ? 6.460 0.877 7.878 1.00 62.91 96 PRO A N 1
ATOM 767 C CA . PRO A 1 96 ? 5.960 2.044 8.581 1.00 62.91 96 PRO A CA 1
ATOM 768 C C . PRO A 1 96 ? 6.531 3.369 8.082 1.00 62.91 96 PRO A C 1
ATOM 770 O O . PRO A 1 96 ? 7.661 3.411 7.598 1.00 62.91 96 PRO A O 1
ATOM 773 N N . ILE A 1 97 ? 5.812 4.469 8.326 1.00 60.34 97 ILE A N 1
ATOM 774 C CA . ILE A 1 97 ? 6.363 5.831 8.207 1.00 60.34 97 ILE A CA 1
ATOM 775 C C . ILE A 1 97 ? 6.227 6.556 9.572 1.00 60.34 97 ILE A C 1
ATOM 777 O O . ILE A 1 97 ? 5.095 6.807 10.008 1.00 60.34 97 ILE A O 1
ATOM 781 N N . PRO A 1 98 ? 7.331 6.861 10.289 1.00 50.97 98 PRO A N 1
ATOM 782 C CA . PRO A 1 98 ? 7.304 7.375 11.672 1.00 50.97 98 PRO A CA 1
ATOM 783 C C . PRO A 1 98 ? 6.696 8.779 11.852 1.00 50.97 98 PRO A C 1
ATOM 785 O O . PRO A 1 98 ? 7.323 9.784 11.566 1.00 50.97 98 PRO A O 1
ATOM 788 N N . GLY A 1 99 ? 5.465 8.911 12.357 1.00 52.56 99 GLY A N 1
ATOM 789 C CA . GLY A 1 99 ? 4.823 10.230 12.580 1.00 52.56 99 GLY A CA 1
ATOM 790 C C . GLY A 1 99 ? 3.479 10.429 11.874 1.00 52.56 99 GLY A C 1
ATOM 791 O O . GLY A 1 99 ? 2.905 11.510 11.932 1.00 52.56 99 GLY A O 1
ATOM 792 N N . ASN A 1 100 ? 2.946 9.378 11.239 1.00 49.78 100 ASN A N 1
ATOM 793 C CA . ASN A 1 100 ? 1.508 9.252 10.970 1.00 49.78 100 ASN A CA 1
ATOM 794 C C . ASN A 1 100 ? 0.971 7.862 11.381 1.00 49.78 100 ASN A C 1
ATOM 796 O O . ASN A 1 100 ? 0.068 7.295 10.765 1.00 49.78 100 ASN A O 1
ATOM 800 N N . HIS A 1 101 ? 1.572 7.339 12.455 1.00 49.16 101 HIS A N 1
ATOM 801 C CA . HIS A 1 101 ? 1.196 6.170 13.252 1.00 49.16 101 HIS A CA 1
ATOM 802 C C . HIS A 1 101 ? 0.915 4.844 12.535 1.00 49.16 101 HIS A C 1
ATOM 804 O O . HIS A 1 101 ? 0.235 4.050 13.139 1.00 49.16 101 HIS A O 1
ATOM 810 N N . ALA A 1 102 ? 1.389 4.522 11.326 1.00 43.50 102 ALA A N 1
ATOM 811 C CA . ALA A 1 102 ? 1.212 3.162 10.782 1.00 43.50 102 ALA A CA 1
ATOM 812 C C . ALA A 1 102 ? 2.525 2.386 10.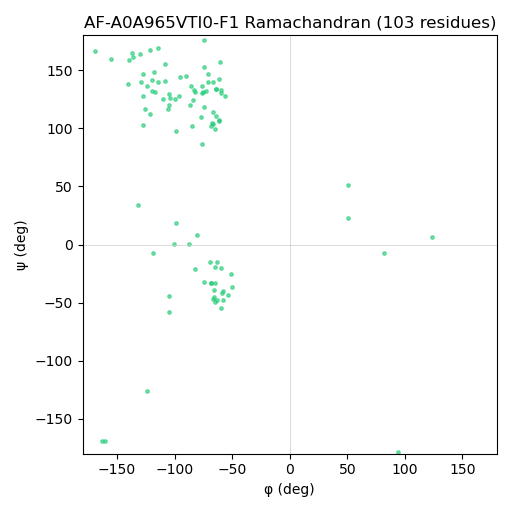820 1.00 43.50 102 ALA A C 1
ATOM 814 O O . ALA A 1 102 ? 3.444 2.777 10.107 1.00 43.50 102 ALA A O 1
ATOM 815 N N . ILE A 1 103 ? 2.599 1.292 11.592 1.00 44.28 103 ILE A N 1
ATOM 816 C CA . ILE A 1 103 ? 3.665 0.297 11.528 1.00 44.28 103 ILE A CA 1
ATOM 817 C C . ILE A 1 103 ? 3.174 -0.877 10.697 1.00 44.28 103 ILE A C 1
ATOM 819 O O . ILE A 1 103 ? 2.486 -1.733 11.217 1.00 44.28 103 ILE A O 1
ATOM 823 N N . CYS A 1 104 ? 3.517 -0.944 9.410 1.00 48.94 104 CYS A N 1
ATOM 824 C CA . CYS A 1 104 ? 3.370 -2.178 8.638 1.00 48.94 104 CYS A CA 1
ATOM 825 C C . CYS A 1 104 ? 4.619 -3.053 8.873 1.00 48.94 104 CYS A C 1
ATOM 827 O O . CYS A 1 104 ? 5.675 -2.744 8.342 1.00 48.94 104 CYS A O 1
ATOM 829 N N . ASN A 1 105 ? 4.548 -4.082 9.719 1.00 37.59 105 ASN A N 1
ATOM 830 C CA . ASN A 1 105 ? 5.614 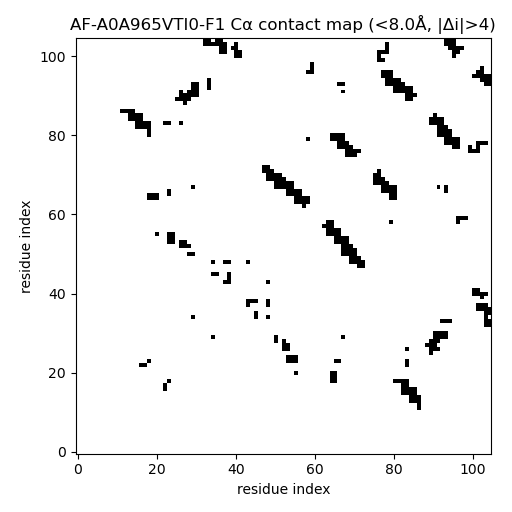-5.082 9.893 1.00 37.59 105 ASN A CA 1
ATOM 831 C C . ASN A 1 105 ? 4.998 -6.474 9.777 1.00 37.59 105 ASN A C 1
ATOM 833 O O . ASN A 1 105 ? 3.859 -6.628 10.285 1.00 37.59 105 ASN A O 1
#

Nearest PDB structures (foldseek):
  2ptw-assembly1_A-2  TM=5.707E-01  e=6.321E-01  Trypanosoma brucei
  7rhw-assembly1_A  TM=5.639E-01  e=1.125E+00  Aspergillus fumigatus Af293
  3o22-assembly1_A  TM=3.382E-01  e=9.466E-01  Homo sapiens
  4oru-assembly3_B  TM=4.308E-01  e=3.368E+00  Homo sapiens
  4orw-assembly2_B  TM=3.390E-01  e=3.368E+00  Homo sapiens

Radius of gyration: 16.85 Å; Cα contacts (8 Å, |Δi|>4): 226; chains: 1; bounding box: 23×66×31 Å

Secondary structure (DSSP, 8-state):
-----------PPPEEEP--HHHHTT--EE-HHHHHHHHHHHT--GGG-EEEEEEEEE-TTS-EEEEEEEEETTEEEEEEEEEEEESSSEEEEEE-BTTTTB---